Protein AF-A0A3M1AWA7-F1 (afdb_monomer_lite)

pLDDT: mean 80.89, std 11.18, range [39.38, 95.94]

Foldseek 3Di:
DDDDPVVVVVVVVVVVVVVVVVVVVVVVVVVVVVVVVVCLVVVLVLVLVLVVVLVVQVVVQPCVPQDLVCCVPPSVVVNLVSVLVSCVVSVPPWDWDADLVQFTSDINVPPDGGGDHDVVCVVVVVQSVCVVVVHHGDDD

Radius of gyration: 26.68 Å; chains: 1; bounding box: 72×25×71 Å

Structure (mmCIF, N/CA/C/O backbone):
data_AF-A0A3M1AWA7-F1
#
_entry.id   AF-A0A3M1AWA7-F1
#
loop_
_atom_site.group_PDB
_atom_site.id
_atom_site.type_symbol
_atom_site.label_atom_id
_atom_site.label_alt_id
_atom_site.label_comp_id
_atom_site.label_asym_id
_atom_site.label_entity_id
_atom_site.label_seq_id
_atom_site.pdbx_PDB_ins_code
_atom_site.Cartn_x
_atom_site.Cartn_y
_atom_site.Cartn_z
_atom_site.occupancy
_atom_site.B_iso_or_equiv
_atom_site.auth_seq_id
_atom_site.auth_comp_id
_atom_site.auth_asym_id
_atom_site.auth_atom_id
_atom_site.pdbx_PDB_model_num
ATOM 1 N N . MET A 1 1 ? -52.047 -15.552 46.789 1.00 40.91 1 MET A N 1
ATOM 2 C CA . MET A 1 1 ? -50.853 -15.395 45.927 1.00 40.91 1 MET A CA 1
ATOM 3 C C . MET A 1 1 ? -49.773 -14.655 46.708 1.00 40.91 1 MET A C 1
ATOM 5 O O . MET A 1 1 ? -49.851 -13.445 46.853 1.00 40.91 1 MET A O 1
ATOM 9 N N . HIS A 1 2 ? -48.820 -15.381 47.296 1.00 39.38 2 HIS A N 1
ATOM 10 C CA . HIS A 1 2 ? -47.717 -14.793 48.063 1.00 39.38 2 HIS A CA 1
ATOM 11 C C . HIS A 1 2 ? -46.616 -14.331 47.091 1.00 39.38 2 HIS A C 1
ATOM 13 O O . HIS A 1 2 ? -45.815 -15.138 46.617 1.00 39.38 2 HIS A O 1
ATOM 19 N N . PHE A 1 3 ? -46.589 -13.040 46.755 1.00 51.00 3 PHE A N 1
ATOM 20 C CA . PHE A 1 3 ? -45.479 -12.441 46.014 1.00 51.00 3 PHE A CA 1
ATOM 21 C C . PHE A 1 3 ? -44.269 -12.331 46.945 1.00 51.00 3 PHE A C 1
ATOM 23 O O . PHE A 1 3 ? -44.228 -11.488 47.836 1.00 51.00 3 PHE A O 1
ATOM 30 N N . LYS A 1 4 ? -43.281 -13.216 46.763 1.00 54.38 4 LYS A N 1
ATOM 31 C CA . LYS A 1 4 ? -42.00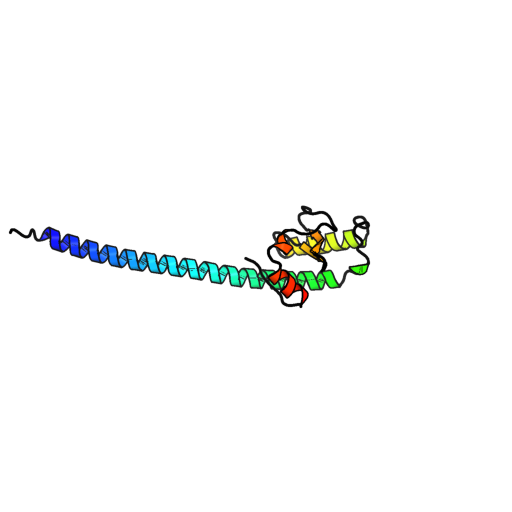1 -13.127 47.478 1.00 54.38 4 LYS A CA 1
ATOM 32 C C . LYS A 1 4 ? -41.269 -11.847 47.026 1.00 54.38 4 LYS A C 1
ATOM 34 O O . LYS A 1 4 ? -40.891 -11.772 45.853 1.00 54.38 4 LYS A O 1
ATOM 39 N N . PRO A 1 5 ? -41.016 -10.870 47.919 1.00 56.41 5 PRO A N 1
ATOM 40 C CA . PRO A 1 5 ? -40.442 -9.560 47.572 1.00 56.41 5 PRO A CA 1
ATOM 41 C C . PRO A 1 5 ? -39.019 -9.640 46.989 1.00 56.41 5 PRO A C 1
ATOM 43 O O . PRO A 1 5 ? -38.544 -8.707 46.345 1.00 56.41 5 PRO A O 1
ATOM 46 N N . THR A 1 6 ? -38.343 -10.779 47.148 1.00 57.81 6 THR A N 1
ATOM 47 C CA . THR A 1 6 ? -37.032 -11.066 46.553 1.00 57.81 6 THR A CA 1
ATOM 48 C C . THR A 1 6 ? -37.070 -11.256 45.033 1.00 57.81 6 THR A C 1
ATOM 50 O O . THR A 1 6 ? -36.083 -10.941 44.371 1.00 57.81 6 THR A O 1
ATOM 53 N N . ARG A 1 7 ? -38.195 -11.701 44.449 1.00 65.31 7 ARG A N 1
ATOM 54 C CA . ARG A 1 7 ? -38.316 -11.888 42.988 1.00 65.31 7 ARG A CA 1
ATOM 55 C C . ARG A 1 7 ? -38.399 -10.566 42.226 1.00 65.31 7 ARG A C 1
ATOM 57 O O . ARG A 1 7 ? -37.769 -10.444 41.183 1.00 65.31 7 ARG A O 1
ATOM 64 N N . LEU A 1 8 ? -39.101 -9.574 42.777 1.00 72.38 8 LEU A N 1
ATOM 65 C CA . LEU A 1 8 ? -39.199 -8.231 42.190 1.00 72.38 8 LEU A CA 1
ATOM 66 C C . LEU A 1 8 ? -37.844 -7.519 42.183 1.00 72.38 8 LEU A C 1
ATOM 68 O O . LEU A 1 8 ? -37.434 -6.999 41.152 1.00 72.38 8 LEU A O 1
ATOM 72 N N . ARG A 1 9 ? -37.102 -7.566 43.300 1.00 73.44 9 ARG A N 1
ATOM 73 C CA . ARG A 1 9 ? -35.739 -7.010 43.365 1.00 73.44 9 ARG A CA 1
ATOM 74 C C . ARG A 1 9 ? -34.797 -7.684 42.367 1.00 73.44 9 ARG A C 1
ATOM 76 O O . ARG A 1 9 ? -34.066 -6.993 41.672 1.00 73.44 9 ARG A O 1
ATOM 83 N N . SER A 1 10 ? -34.842 -9.013 42.263 1.00 79.62 10 SER A N 1
ATOM 84 C CA . SER A 1 10 ? -34.016 -9.763 41.309 1.00 79.62 10 SER A CA 1
ATOM 85 C C . SER A 1 10 ? -34.361 -9.448 39.850 1.00 79.62 10 SER A C 1
ATOM 87 O O . SER A 1 10 ? -33.446 -9.279 39.053 1.00 79.62 10 SER A O 1
ATOM 89 N N . GLN A 1 11 ? -35.644 -9.306 39.502 1.00 81.50 11 GLN A N 1
ATOM 90 C CA . GLN A 1 11 ? -36.063 -8.910 38.153 1.00 81.50 11 GLN A CA 1
ATOM 91 C C . GLN A 1 11 ? -35.653 -7.477 37.808 1.00 81.50 11 GLN A C 1
ATOM 93 O O . GLN A 1 11 ? -35.206 -7.240 36.691 1.00 81.50 11 GLN A O 1
ATOM 98 N N . LEU A 1 12 ? -35.754 -6.542 38.758 1.00 82.25 12 LEU A N 1
ATOM 99 C CA . LEU A 1 12 ? -35.282 -5.167 38.569 1.00 82.25 12 LEU A CA 1
ATOM 100 C C . LEU A 1 12 ? -33.765 -5.109 38.368 1.00 82.25 12 LEU A C 1
ATOM 102 O O . LEU A 1 12 ? -33.306 -4.452 37.440 1.00 82.25 12 LEU A O 1
ATOM 106 N N . ILE A 1 13 ? -32.993 -5.825 39.194 1.00 87.25 13 ILE A N 1
ATOM 107 C CA . ILE A 1 13 ? -31.534 -5.904 39.044 1.00 87.25 13 ILE A CA 1
ATOM 108 C C . ILE A 1 13 ? -31.184 -6.532 37.693 1.00 87.25 13 ILE A C 1
ATOM 110 O O . ILE A 1 13 ? -30.383 -5.969 36.959 1.00 87.25 13 ILE A O 1
ATOM 114 N N . LEU A 1 14 ? -31.829 -7.644 37.324 1.00 89.81 14 LEU A N 1
ATOM 115 C CA . LEU A 1 14 ? -31.589 -8.319 36.050 1.00 89.81 14 LEU A CA 1
ATOM 116 C C . LEU A 1 14 ? -31.906 -7.414 34.857 1.00 89.81 14 LEU A C 1
ATOM 118 O O . LEU A 1 14 ? -31.103 -7.339 33.936 1.00 89.81 14 LEU A O 1
ATOM 122 N N . ALA A 1 15 ? -33.041 -6.711 34.876 1.00 88.62 15 ALA A N 1
ATOM 123 C CA . ALA A 1 15 ? -33.414 -5.782 33.815 1.00 88.62 15 ALA A CA 1
ATOM 124 C C . ALA A 1 15 ? -32.396 -4.642 33.685 1.00 88.62 15 ALA A C 1
ATOM 126 O O . ALA A 1 15 ? -31.989 -4.306 32.576 1.00 88.62 15 ALA A O 1
ATOM 127 N N . PHE A 1 16 ? -31.930 -4.098 34.813 1.00 90.31 16 PHE A N 1
ATOM 128 C CA . PHE A 1 16 ? -30.938 -3.029 34.820 1.00 90.31 16 PHE A CA 1
ATOM 129 C C . PHE A 1 16 ? -29.573 -3.515 34.314 1.00 90.31 16 PHE A C 1
ATOM 131 O O . PHE A 1 16 ? -28.959 -2.870 33.465 1.00 90.31 16 PHE A O 1
ATOM 138 N N . THR A 1 17 ? -29.109 -4.683 34.767 1.00 91.75 17 THR A N 1
ATOM 139 C CA . THR A 1 17 ? -27.866 -5.303 34.285 1.00 91.75 17 THR A CA 1
ATOM 140 C C . THR A 1 17 ? -27.954 -5.657 32.804 1.00 91.75 17 THR A C 1
ATOM 142 O O . THR A 1 17 ? -27.007 -5.393 32.070 1.00 91.75 17 THR A O 1
ATOM 145 N N . LEU A 1 18 ? -29.087 -6.192 32.341 1.00 93.56 18 LEU A N 1
ATOM 146 C CA . LEU A 1 18 ? -29.314 -6.515 30.933 1.00 93.56 18 LEU A CA 1
ATOM 147 C C . LEU A 1 18 ? -29.294 -5.253 30.068 1.00 93.56 18 LEU A C 1
ATOM 149 O O . LEU A 1 18 ? -28.623 -5.231 29.044 1.00 93.56 18 LEU A O 1
ATOM 153 N N . GLN A 1 19 ? -29.974 -4.188 30.499 1.00 93.56 19 GLN A N 1
ATOM 154 C CA . GLN A 1 19 ? -29.971 -2.905 29.799 1.00 93.56 19 GLN A CA 1
ATOM 155 C C . GLN A 1 19 ? -28.562 -2.311 29.739 1.00 93.56 19 GLN A C 1
ATOM 157 O O . GLN A 1 19 ? -28.122 -1.868 28.682 1.00 93.56 19 GLN A O 1
ATOM 162 N N . THR A 1 20 ? -27.836 -2.333 30.856 1.00 92.69 20 THR A N 1
ATOM 163 C CA . THR A 1 20 ? -26.464 -1.815 30.917 1.00 92.69 20 THR A CA 1
ATOM 164 C C . THR A 1 20 ? -25.546 -2.636 30.006 1.00 92.69 20 THR A C 1
ATOM 166 O O . THR A 1 20 ? -24.795 -2.073 29.214 1.00 92.69 20 THR A O 1
ATOM 169 N N . GLY A 1 21 ? -25.656 -3.966 30.053 1.00 94.62 21 GLY A N 1
ATOM 170 C CA . GLY A 1 21 ? -24.917 -4.877 29.180 1.00 94.62 21 GLY A CA 1
ATOM 171 C C . GLY A 1 21 ? -25.233 -4.657 27.702 1.00 94.62 21 GLY A C 1
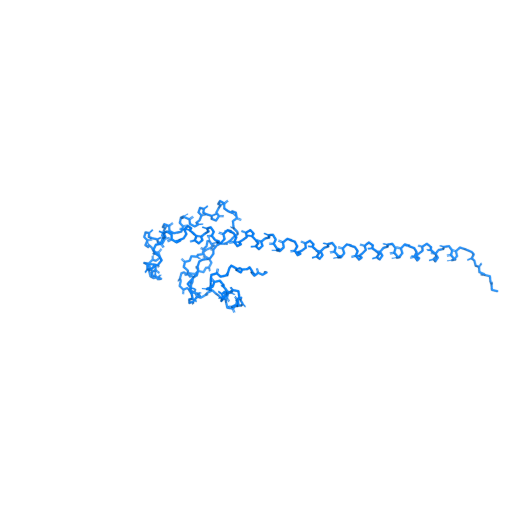ATOM 172 O O . GLY A 1 21 ? -24.319 -4.618 26.886 1.00 94.62 21 GLY A O 1
ATOM 173 N N . LEU A 1 22 ? -26.504 -4.430 27.361 1.00 95.56 22 LEU A N 1
ATOM 174 C CA . LEU A 1 22 ? -26.930 -4.124 25.998 1.00 95.56 22 LEU A CA 1
ATOM 175 C C . LEU A 1 22 ? -26.325 -2.806 25.501 1.00 95.56 22 LEU A C 1
ATOM 177 O O . LEU A 1 22 ? -25.848 -2.744 24.372 1.00 95.56 22 LEU A O 1
ATOM 181 N N . ILE A 1 23 ? -26.294 -1.770 26.343 1.00 95.50 23 ILE A N 1
ATOM 182 C CA . ILE A 1 23 ? -25.667 -0.485 26.004 1.00 95.50 23 ILE A CA 1
ATOM 183 C C . ILE A 1 23 ? -24.170 -0.675 25.745 1.00 95.50 23 ILE A C 1
ATOM 185 O O . ILE A 1 23 ? -23.670 -0.204 24.726 1.00 95.50 23 ILE A O 1
ATOM 189 N N . PHE A 1 24 ? -23.459 -1.394 26.619 1.00 95.75 24 PHE A N 1
ATOM 190 C CA . PHE A 1 24 ? -22.035 -1.673 26.419 1.00 95.75 24 PHE A CA 1
ATOM 191 C C . PHE A 1 24 ? -21.770 -2.507 25.167 1.00 95.75 24 PHE A C 1
ATOM 193 O O . PHE A 1 24 ? -20.821 -2.224 24.441 1.00 95.75 24 PHE A O 1
ATOM 200 N N . PHE A 1 25 ? -22.618 -3.494 24.885 1.00 95.56 25 PHE A N 1
ATOM 201 C CA . PHE A 1 25 ? -22.510 -4.312 23.684 1.00 95.56 25 PHE A CA 1
ATOM 202 C C . PHE A 1 25 ? -22.681 -3.471 22.413 1.00 95.56 25 PHE A C 1
ATOM 204 O O . PHE A 1 25 ? -21.843 -3.528 21.515 1.00 95.56 25 PHE A O 1
ATOM 211 N N . LEU A 1 26 ? -23.722 -2.633 22.360 1.00 95.94 26 LEU A N 1
ATOM 212 C CA . LEU A 1 26 ? -23.967 -1.731 21.233 1.00 95.94 26 LEU A CA 1
ATOM 213 C C . LEU A 1 26 ? -22.844 -0.702 21.068 1.00 95.94 26 LEU A C 1
ATOM 215 O O . LEU A 1 26 ? -22.414 -0.442 19.946 1.00 95.94 26 LEU A O 1
ATOM 219 N N . ALA A 1 27 ? -22.342 -0.141 22.171 1.00 94.19 27 ALA A N 1
ATOM 220 C CA . ALA A 1 27 ? -21.223 0.794 22.146 1.00 94.19 27 ALA A CA 1
ATOM 221 C C . ALA A 1 27 ? -19.935 0.125 21.643 1.00 94.19 27 ALA A C 1
ATOM 223 O O . ALA A 1 27 ? -19.256 0.687 20.788 1.00 94.19 27 ALA A O 1
ATOM 224 N N . GLY A 1 28 ? -19.624 -1.082 22.124 1.00 93.06 28 GLY A N 1
ATOM 225 C CA . GLY A 1 28 ? -18.471 -1.861 21.670 1.00 93.06 28 GLY A CA 1
ATOM 226 C C . GLY A 1 28 ? -18.542 -2.165 20.176 1.00 93.06 28 GLY A C 1
ATOM 227 O O . GLY A 1 28 ? -17.601 -1.860 19.448 1.00 93.06 28 GLY A O 1
ATOM 228 N N . PHE A 1 29 ? -19.692 -2.655 19.707 1.00 94.31 29 PHE A N 1
ATOM 229 C CA . PHE A 1 29 ? -19.926 -2.922 18.288 1.00 94.31 29 PHE A CA 1
ATOM 230 C C . PHE A 1 29 ? -19.780 -1.658 17.426 1.00 94.31 29 PHE A C 1
ATOM 232 O O . PHE A 1 29 ? -19.147 -1.678 16.372 1.00 94.31 29 PHE A O 1
ATOM 239 N N . TYR A 1 30 ? -20.328 -0.531 17.887 1.00 94.56 30 TYR A N 1
ATOM 240 C CA . TYR A 1 30 ? -20.214 0.745 17.183 1.00 94.56 30 TYR A CA 1
ATOM 241 C C . TYR A 1 30 ? -18.763 1.238 17.094 1.00 94.56 30 TYR A C 1
ATOM 243 O O . TYR A 1 30 ? -18.332 1.707 16.038 1.00 94.56 30 TYR A O 1
ATOM 251 N N . ILE A 1 31 ? -18.003 1.122 18.187 1.00 93.75 31 ILE A N 1
ATOM 252 C CA . ILE A 1 31 ? -16.589 1.507 18.231 1.00 93.75 31 ILE A CA 1
ATOM 253 C C . ILE A 1 31 ? -15.769 0.626 17.293 1.00 93.75 31 ILE A C 1
ATOM 255 O O . ILE A 1 31 ? -14.980 1.158 16.520 1.00 93.75 31 ILE A O 1
ATOM 259 N N . GLU A 1 32 ? -15.969 -0.692 17.321 1.00 91.62 32 GLU A N 1
ATOM 260 C CA . GLU A 1 32 ? -15.254 -1.631 16.452 1.00 91.62 32 GLU A CA 1
ATOM 261 C C . GLU A 1 32 ? -15.486 -1.309 14.971 1.00 91.62 32 GLU A C 1
ATOM 263 O O . GLU A 1 32 ? -14.538 -1.195 14.191 1.00 91.62 32 GLU A O 1
ATOM 268 N N . TRP A 1 33 ? -16.741 -1.054 14.602 1.00 91.06 33 TRP A N 1
ATOM 269 C CA . TRP A 1 33 ? -17.105 -0.682 13.240 1.00 91.06 33 TRP A CA 1
ATOM 270 C C . TRP A 1 33 ? -16.498 0.656 12.795 1.00 91.06 33 TRP A C 1
ATOM 272 O O . TRP A 1 33 ? -16.031 0.790 11.662 1.00 91.06 33 TRP A O 1
ATOM 282 N N . GLN A 1 34 ? -16.471 1.658 13.677 1.00 92.44 34 GLN A N 1
ATOM 283 C CA . GLN A 1 34 ? -15.804 2.932 13.389 1.00 92.44 34 GLN A CA 1
ATOM 284 C C . GLN A 1 34 ? -14.288 2.774 13.281 1.00 92.44 34 GLN A C 1
ATOM 286 O O . GLN A 1 34 ? -13.669 3.362 12.395 1.00 92.44 34 GLN A O 1
ATOM 291 N N . LEU A 1 35 ? -13.688 1.962 14.150 1.00 90.12 35 LEU A N 1
ATOM 292 C CA . LEU A 1 35 ? -12.250 1.746 14.172 1.00 90.12 35 LEU A CA 1
ATOM 293 C C . LEU A 1 35 ? -11.772 1.096 12.871 1.00 90.12 35 LEU A C 1
ATOM 295 O O . LEU A 1 35 ? -10.806 1.575 12.281 1.00 90.12 35 LEU A O 1
ATOM 299 N N . GLN A 1 36 ? -12.491 0.084 12.375 1.00 88.00 36 GLN A N 1
ATOM 300 C CA . GLN A 1 36 ? -12.208 -0.538 11.077 1.00 88.00 36 GLN A CA 1
ATOM 301 C C . GLN A 1 36 ? -12.212 0.495 9.945 1.00 88.00 36 GLN A C 1
ATOM 303 O O . GLN A 1 36 ? -11.246 0.593 9.191 1.00 88.00 36 GLN A O 1
ATOM 308 N N . ARG A 1 37 ? -13.239 1.350 9.886 1.00 87.38 37 ARG A N 1
ATOM 309 C CA . ARG A 1 37 ? -13.361 2.391 8.853 1.00 87.38 37 ARG A CA 1
ATOM 310 C C . ARG A 1 37 ? -12.237 3.420 8.896 1.00 87.38 37 ARG A C 1
ATOM 312 O O . ARG A 1 37 ? -11.760 3.862 7.851 1.00 87.38 37 ARG A O 1
ATOM 319 N N . VAL A 1 38 ? -11.836 3.842 10.094 1.00 89.44 38 VAL A N 1
ATOM 320 C CA . VAL A 1 38 ? -10.739 4.804 10.263 1.00 89.44 38 VAL A CA 1
ATOM 321 C C . VAL A 1 38 ? -9.416 4.176 9.837 1.00 89.44 38 VAL A C 1
ATOM 323 O O . VAL A 1 38 ? -8.672 4.801 9.083 1.00 89.44 38 VAL A O 1
ATOM 326 N N . ILE A 1 39 ? -9.157 2.933 10.251 1.00 88.00 39 ILE A N 1
ATOM 327 C CA . ILE A 1 39 ? -7.946 2.196 9.878 1.00 88.00 39 ILE A CA 1
ATOM 328 C C . ILE A 1 39 ? -7.875 2.013 8.362 1.00 88.00 39 ILE A C 1
ATOM 330 O O . ILE A 1 39 ? -6.855 2.350 7.768 1.00 88.00 39 ILE A O 1
ATOM 334 N N . GLU A 1 40 ? -8.948 1.549 7.720 1.00 86.56 40 GLU A N 1
ATOM 335 C CA . GLU A 1 40 ? -9.006 1.383 6.262 1.00 86.56 40 GLU A CA 1
ATOM 336 C C . GLU A 1 40 ? -8.728 2.698 5.531 1.00 86.56 40 GLU A C 1
ATOM 338 O O . GLU A 1 40 ? -7.936 2.742 4.587 1.00 86.56 40 GLU A O 1
ATOM 343 N N . LYS A 1 41 ? -9.330 3.800 5.994 1.00 87.44 41 LYS A N 1
ATOM 344 C CA . LYS A 1 41 ? -9.140 5.119 5.388 1.00 87.44 41 LYS A CA 1
ATOM 345 C C . LYS A 1 41 ? -7.704 5.617 5.535 1.00 87.44 41 LYS A C 1
ATOM 347 O O . LYS A 1 41 ? -7.130 6.116 4.565 1.00 87.44 41 LYS A O 1
ATOM 352 N N . GLU A 1 42 ? -7.121 5.504 6.725 1.00 87.62 42 GLU A N 1
ATOM 353 C CA . GLU A 1 42 ? -5.734 5.912 6.952 1.00 87.62 42 GLU A CA 1
ATOM 354 C C . GLU A 1 42 ? -4.748 5.037 6.181 1.00 87.62 42 GLU A C 1
ATOM 356 O O . GLU A 1 42 ? -3.807 5.556 5.576 1.00 87.62 42 GLU A O 1
ATOM 361 N N . LEU A 1 43 ? -4.967 3.723 6.167 1.00 87.56 43 LEU A N 1
ATOM 362 C CA . LEU A 1 43 ? -4.125 2.784 5.441 1.00 87.56 43 LEU A CA 1
ATOM 363 C C . LEU A 1 43 ? -4.193 3.054 3.936 1.00 87.56 43 LEU A C 1
ATOM 365 O O . LEU A 1 43 ? -3.155 3.180 3.290 1.00 87.56 43 LEU A O 1
ATOM 369 N N . GLY A 1 44 ? -5.396 3.244 3.390 1.00 86.56 44 GLY A N 1
ATOM 370 C CA . GLY A 1 44 ? -5.601 3.623 1.994 1.00 86.56 44 GLY A CA 1
ATOM 371 C C . GLY A 1 44 ? -4.903 4.941 1.642 1.00 86.56 44 GLY A C 1
ATOM 372 O O . GLY A 1 44 ? -4.209 5.028 0.628 1.00 86.56 44 GLY A O 1
ATOM 373 N N . ALA A 1 45 ? -4.997 5.963 2.496 1.00 87.50 45 ALA A N 1
ATOM 374 C CA . ALA A 1 45 ? -4.304 7.238 2.290 1.00 87.50 45 ALA A CA 1
ATOM 375 C C . ALA A 1 45 ? -2.768 7.092 2.306 1.00 87.50 45 ALA A C 1
ATOM 377 O O . ALA A 1 45 ? -2.071 7.649 1.451 1.00 87.50 45 ALA A O 1
ATOM 378 N N . LYS A 1 46 ? -2.224 6.307 3.242 1.00 87.81 46 LYS A N 1
ATOM 379 C CA . LYS A 1 46 ? -0.782 6.028 3.320 1.00 87.81 46 LYS A CA 1
ATOM 380 C C . LYS A 1 46 ? -0.296 5.239 2.104 1.00 87.81 46 LYS A C 1
ATOM 382 O O . LYS A 1 46 ? 0.685 5.634 1.477 1.00 87.81 46 LYS A O 1
ATOM 387 N N . LEU A 1 47 ? -1.014 4.184 1.714 1.00 88.31 47 LEU A N 1
ATOM 388 C CA . LEU A 1 47 ? -0.670 3.346 0.563 1.00 88.31 47 LEU A CA 1
ATOM 389 C C . LEU A 1 47 ? -0.769 4.105 -0.760 1.00 88.31 47 LEU A C 1
ATOM 391 O O . LEU A 1 47 ? 0.119 3.987 -1.598 1.00 88.31 47 LEU A O 1
ATOM 395 N N . THR A 1 48 ? -1.796 4.936 -0.945 1.00 89.06 48 THR A N 1
ATOM 396 C CA . THR A 1 48 ? -1.904 5.789 -2.141 1.00 89.06 48 THR A CA 1
ATOM 397 C C . THR A 1 48 ? -0.775 6.815 -2.211 1.00 89.06 48 THR A C 1
ATOM 399 O O . THR A 1 48 ? -0.236 7.058 -3.290 1.00 89.06 48 THR A O 1
ATOM 402 N N . THR A 1 49 ? -0.365 7.386 -1.077 1.00 89.50 49 THR A N 1
ATOM 403 C CA . THR A 1 49 ? 0.795 8.289 -1.013 1.00 89.50 49 THR A CA 1
ATOM 404 C C . THR A 1 49 ? 2.085 7.552 -1.369 1.00 89.50 49 THR A C 1
ATOM 406 O O . THR A 1 49 ? 2.847 8.026 -2.213 1.00 89.50 49 THR A O 1
ATOM 409 N N . ALA A 1 50 ? 2.300 6.360 -0.810 1.00 88.06 50 ALA A N 1
ATOM 410 C CA . ALA A 1 50 ? 3.445 5.517 -1.141 1.00 88.06 50 ALA A CA 1
ATOM 411 C C . ALA A 1 50 ? 3.455 5.122 -2.627 1.00 88.06 50 ALA A C 1
ATOM 413 O O . ALA A 1 50 ? 4.493 5.216 -3.274 1.00 88.06 50 ALA A O 1
ATOM 414 N N . ALA A 1 51 ? 2.303 4.765 -3.199 1.00 87.31 51 ALA A N 1
ATOM 415 C CA . ALA A 1 51 ? 2.171 4.442 -4.617 1.00 87.31 51 ALA A CA 1
ATOM 416 C C . ALA A 1 51 ? 2.507 5.640 -5.519 1.00 87.31 51 ALA A C 1
ATOM 418 O O . ALA A 1 51 ? 3.212 5.478 -6.512 1.00 87.31 51 ALA A O 1
ATOM 419 N N . LYS A 1 52 ? 2.072 6.855 -5.159 1.00 88.69 52 LYS A N 1
ATOM 420 C CA . LYS A 1 52 ? 2.443 8.082 -5.883 1.00 88.69 52 LYS A CA 1
ATOM 421 C C . LYS A 1 52 ? 3.948 8.344 -5.830 1.00 88.69 52 LYS A C 1
ATOM 423 O O . LYS A 1 52 ? 4.543 8.667 -6.853 1.00 88.69 52 LYS A O 1
ATOM 428 N N . LEU A 1 53 ? 4.574 8.182 -4.665 1.00 88.88 53 LEU A N 1
ATOM 429 C CA . LEU A 1 53 ? 6.024 8.341 -4.515 1.00 88.88 53 LEU A CA 1
ATOM 430 C C . LEU A 1 53 ? 6.799 7.276 -5.301 1.00 88.88 53 LEU A C 1
ATOM 432 O O . LEU A 1 53 ? 7.764 7.608 -5.991 1.00 88.88 53 LEU A O 1
ATOM 436 N N . ALA A 1 54 ? 6.338 6.023 -5.262 1.00 86.75 54 ALA A N 1
ATOM 437 C CA . ALA A 1 54 ? 6.886 4.942 -6.071 1.00 86.75 54 ALA A CA 1
ATOM 438 C C . ALA A 1 54 ? 6.777 5.271 -7.564 1.00 86.75 54 ALA A C 1
ATOM 440 O O . ALA A 1 54 ? 7.766 5.150 -8.278 1.00 86.75 54 ALA A O 1
ATOM 441 N N . ALA A 1 55 ? 5.620 5.762 -8.022 1.00 85.31 55 ALA A N 1
ATOM 442 C CA . ALA A 1 55 ? 5.399 6.173 -9.406 1.00 85.31 55 ALA A CA 1
ATOM 443 C C . ALA A 1 55 ? 6.328 7.322 -9.835 1.00 85.31 55 ALA A C 1
ATOM 445 O O . ALA A 1 55 ? 6.857 7.294 -10.942 1.00 85.31 55 ALA A O 1
ATOM 446 N N . LEU A 1 56 ? 6.583 8.304 -8.963 1.00 86.62 56 LEU A N 1
ATOM 447 C CA . LEU A 1 56 ? 7.520 9.401 -9.238 1.00 86.62 56 LEU A CA 1
ATOM 448 C C . LEU A 1 56 ? 8.978 8.930 -9.333 1.00 86.62 56 LEU A C 1
ATOM 450 O O . LEU A 1 56 ? 9.732 9.443 -10.160 1.00 86.62 56 LEU A O 1
ATOM 454 N N . SER A 1 57 ? 9.389 7.972 -8.498 1.00 83.44 57 SER A N 1
ATOM 455 C CA . SER A 1 57 ? 10.723 7.364 -8.596 1.00 83.44 57 SER A CA 1
ATOM 456 C C . SER A 1 57 ? 10.841 6.510 -9.863 1.00 83.44 57 SER A C 1
ATOM 458 O O . SER A 1 57 ? 11.769 6.678 -10.653 1.00 83.44 57 SER A O 1
ATOM 460 N N . ALA A 1 58 ? 9.824 5.686 -10.117 1.00 80.69 58 ALA A N 1
ATOM 461 C CA . ALA A 1 58 ? 9.676 4.861 -11.304 1.00 80.69 58 ALA A CA 1
ATOM 462 C C . ALA A 1 58 ? 9.730 5.687 -12.600 1.00 80.69 58 ALA A C 1
ATOM 464 O O . ALA A 1 58 ? 10.453 5.311 -13.512 1.00 80.69 58 ALA A O 1
ATOM 465 N N . ALA A 1 59 ? 9.041 6.831 -12.684 1.00 78.75 59 ALA A N 1
ATOM 466 C CA . ALA A 1 59 ? 8.969 7.670 -13.888 1.00 78.75 59 ALA A CA 1
ATOM 467 C C . ALA A 1 59 ? 10.334 8.161 -14.409 1.00 78.75 59 ALA A C 1
ATOM 469 O O . ALA A 1 59 ? 10.450 8.530 -15.575 1.00 78.75 59 ALA A O 1
ATOM 470 N N . LYS A 1 60 ? 11.378 8.146 -13.570 1.00 76.69 60 LYS A N 1
ATOM 471 C CA . LYS A 1 60 ? 12.759 8.467 -13.969 1.00 76.69 60 LYS A CA 1
ATOM 472 C C . LYS A 1 60 ? 13.413 7.356 -14.801 1.00 76.69 60 LYS A C 1
ATOM 474 O O . LYS A 1 60 ? 14.494 7.560 -15.348 1.00 76.69 60 LYS A O 1
ATOM 479 N N . ILE A 1 61 ? 12.785 6.185 -14.876 1.00 75.06 61 ILE A N 1
ATOM 480 C CA . ILE A 1 61 ? 13.286 4.988 -15.546 1.00 75.06 61 ILE A CA 1
ATOM 481 C C . ILE A 1 61 ? 12.552 4.838 -16.885 1.00 75.06 61 ILE A C 1
ATOM 483 O O . ILE A 1 61 ? 11.321 4.848 -16.920 1.00 75.06 61 ILE A O 1
ATOM 487 N N . PRO A 1 62 ? 13.271 4.677 -18.010 1.00 69.00 62 PRO A N 1
ATOM 488 C CA . PRO A 1 62 ? 12.645 4.533 -19.318 1.00 69.00 62 PRO A CA 1
ATOM 489 C C . PRO A 1 62 ? 11.963 3.159 -19.458 1.00 69.00 62 PRO A C 1
ATOM 491 O O . PRO A 1 62 ? 12.576 2.184 -19.890 1.00 69.00 62 PRO A O 1
ATOM 494 N N . PHE A 1 63 ? 10.670 3.085 -19.119 1.00 65.31 63 PHE A N 1
ATOM 495 C CA . PHE A 1 63 ? 9.859 1.860 -19.213 1.00 65.31 63 PHE A CA 1
ATOM 496 C C . PHE A 1 63 ? 9.691 1.321 -20.634 1.00 65.31 63 PHE A C 1
ATOM 498 O O . PHE A 1 63 ? 9.552 0.113 -20.800 1.00 65.31 63 PHE A O 1
ATOM 505 N N . LEU A 1 64 ? 9.769 2.177 -21.662 1.00 59.12 64 LEU A N 1
ATOM 506 C CA . LEU A 1 64 ? 9.710 1.743 -23.065 1.00 59.12 64 LEU A CA 1
ATOM 507 C C . LEU A 1 64 ? 10.861 0.802 -23.464 1.00 59.12 64 LEU A C 1
ATOM 509 O O . LEU A 1 64 ? 10.737 0.094 -24.456 1.00 59.12 64 LEU A O 1
ATOM 513 N N . ALA A 1 65 ? 11.962 0.781 -22.706 1.00 56.62 65 ALA A N 1
ATOM 514 C CA . ALA A 1 65 ? 13.089 -0.117 -22.954 1.00 56.62 65 ALA A CA 1
ATOM 515 C C . ALA A 1 65 ? 12.946 -1.483 -22.253 1.00 56.62 65 ALA A C 1
ATOM 517 O O . ALA A 1 65 ? 13.759 -2.372 -22.480 1.00 56.62 65 ALA A O 1
ATOM 518 N N . LEU A 1 66 ? 11.944 -1.664 -21.386 1.00 61.16 66 LEU A N 1
ATOM 519 C CA . LEU A 1 66 ? 11.731 -2.904 -20.637 1.00 61.16 66 LEU A CA 1
ATOM 520 C C . LEU A 1 66 ? 10.841 -3.861 -21.439 1.00 61.16 66 LEU A C 1
ATOM 522 O O . LEU A 1 66 ? 9.636 -3.965 -21.216 1.00 61.16 66 LEU A O 1
ATOM 526 N N . THR A 1 67 ? 11.444 -4.583 -22.381 1.00 59.72 67 THR A N 1
ATOM 527 C CA . THR A 1 67 ? 10.806 -5.748 -23.010 1.00 59.72 67 THR A CA 1
ATOM 528 C C . THR A 1 67 ? 10.830 -6.964 -22.070 1.00 59.72 67 THR A C 1
ATOM 530 O O . THR A 1 67 ? 11.798 -7.139 -21.331 1.00 59.72 67 THR A O 1
ATOM 533 N N . PRO A 1 68 ? 9.821 -7.860 -22.102 1.00 58.06 68 PRO A N 1
ATOM 534 C CA . PRO A 1 68 ? 9.775 -9.057 -21.248 1.00 58.06 68 PRO A CA 1
ATOM 535 C C . PRO A 1 68 ? 10.997 -9.985 -21.379 1.00 58.06 68 PRO A C 1
ATOM 537 O O . PRO A 1 68 ? 11.349 -10.673 -20.426 1.00 58.06 68 PRO A O 1
ATOM 540 N N . SER A 1 69 ? 11.671 -9.980 -22.535 1.00 57.53 69 SER A N 1
ATOM 541 C CA . SER A 1 69 ? 12.909 -10.736 -22.779 1.00 57.53 69 SER A CA 1
ATOM 542 C C . SER A 1 69 ? 14.158 -10.114 -22.145 1.00 57.53 69 SER A C 1
ATOM 544 O O . SER A 1 69 ? 15.219 -10.727 -22.166 1.00 57.53 69 SER A O 1
ATOM 546 N N . ASP A 1 70 ? 14.047 -8.904 -21.598 1.00 62.28 70 ASP A N 1
ATOM 547 C CA . ASP A 1 70 ? 15.166 -8.065 -21.164 1.00 62.28 70 ASP A CA 1
ATOM 548 C C . ASP A 1 70 ? 15.328 -8.067 -19.631 1.00 62.28 70 ASP A C 1
ATOM 550 O O . ASP A 1 70 ? 15.859 -7.136 -19.026 1.00 62.28 70 ASP A O 1
ATOM 554 N N . SER A 1 71 ? 14.878 -9.141 -18.973 1.00 59.88 71 SER A N 1
ATOM 555 C CA . SER A 1 71 ? 14.921 -9.329 -17.512 1.00 59.88 71 SER A CA 1
ATOM 556 C C . SER A 1 71 ? 16.336 -9.249 -16.913 1.00 59.88 71 SER A C 1
ATOM 558 O O . SER A 1 71 ? 16.497 -8.932 -15.733 1.00 59.88 71 SER A O 1
ATOM 560 N N . THR A 1 72 ? 17.369 -9.477 -17.728 1.00 62.06 72 THR A N 1
ATOM 561 C CA . THR A 1 72 ? 18.795 -9.341 -17.384 1.00 62.06 72 THR A CA 1
ATOM 562 C C . THR A 1 72 ? 19.395 -7.970 -17.700 1.00 62.06 72 THR A C 1
ATOM 564 O O . THR A 1 72 ? 20.549 -7.719 -17.349 1.00 62.06 72 THR A O 1
ATOM 567 N N . SER A 1 73 ? 18.638 -7.073 -18.333 1.00 73.00 73 SER A N 1
ATOM 568 C CA . SER A 1 73 ? 19.100 -5.750 -18.753 1.00 73.00 73 SER A CA 1
ATOM 569 C C . SER A 1 73 ? 19.489 -4.867 -17.567 1.00 73.00 73 SER A C 1
ATOM 571 O O . SER A 1 73 ? 18.908 -4.939 -16.479 1.00 73.00 73 SER A O 1
ATOM 573 N N . ARG A 1 74 ? 20.470 -3.979 -17.778 1.00 78.12 74 ARG A N 1
ATOM 574 C CA . ARG A 1 74 ? 20.938 -3.016 -16.760 1.00 78.12 74 ARG A CA 1
ATOM 575 C C . ARG A 1 74 ? 19.790 -2.150 -16.236 1.00 78.12 74 ARG A C 1
ATOM 577 O O . ARG A 1 74 ? 19.756 -1.841 -15.048 1.00 78.12 74 ARG A O 1
ATOM 584 N N . THR A 1 75 ? 18.829 -1.825 -17.098 1.00 77.00 75 THR A N 1
ATOM 585 C CA . THR A 1 75 ? 17.631 -1.051 -16.751 1.00 77.00 75 THR A CA 1
ATOM 586 C C . THR A 1 75 ? 16.721 -1.817 -15.788 1.00 77.00 75 THR A C 1
ATOM 588 O O . THR A 1 75 ? 16.274 -1.252 -14.792 1.00 77.00 75 THR A O 1
ATOM 591 N N . ALA A 1 76 ? 16.506 -3.117 -16.021 1.00 75.38 76 ALA A N 1
ATOM 592 C CA . ALA A 1 76 ? 15.717 -3.974 -15.134 1.00 75.38 76 ALA A CA 1
ATOM 593 C C . ALA A 1 76 ? 16.390 -4.157 -13.765 1.00 75.38 76 ALA A C 1
ATOM 595 O O . ALA A 1 76 ? 15.728 -4.105 -12.728 1.00 75.38 76 ALA A O 1
ATOM 596 N N . GLN A 1 77 ? 17.719 -4.303 -13.742 1.00 80.31 77 GLN A N 1
ATOM 597 C CA . GLN A 1 77 ? 18.484 -4.390 -12.495 1.00 80.31 77 GLN A CA 1
ATOM 598 C C . GLN A 1 77 ? 18.469 -3.074 -11.705 1.00 80.31 77 GLN A C 1
ATOM 600 O O . GLN A 1 77 ? 18.348 -3.102 -10.479 1.00 80.31 77 GLN A O 1
ATOM 605 N N . TYR A 1 78 ? 18.565 -1.930 -12.390 1.00 83.19 78 TYR A N 1
ATOM 606 C CA . TYR A 1 78 ? 18.459 -0.611 -11.768 1.00 83.19 78 TYR A CA 1
ATOM 607 C C . TYR A 1 78 ? 17.066 -0.386 -11.170 1.00 83.19 78 TYR A C 1
ATOM 609 O O . TYR A 1 78 ? 16.966 -0.071 -9.986 1.00 83.19 78 TYR A O 1
ATOM 617 N N . LEU A 1 79 ? 16.002 -0.661 -11.937 1.00 83.25 79 LEU A N 1
ATOM 618 C CA . LEU A 1 79 ? 14.619 -0.619 -11.453 1.00 83.25 79 LEU A CA 1
ATOM 619 C C . LEU A 1 79 ? 14.431 -1.507 -10.222 1.00 83.25 79 LEU A C 1
ATOM 621 O O . LEU A 1 79 ? 13.869 -1.069 -9.222 1.00 83.25 79 LEU A O 1
ATOM 625 N N . ARG A 1 80 ? 14.940 -2.743 -10.267 1.00 83.81 80 ARG A N 1
ATOM 626 C CA . ARG A 1 80 ? 14.834 -3.683 -9.149 1.00 83.81 80 ARG A CA 1
ATOM 627 C C . ARG A 1 80 ? 15.507 -3.150 -7.893 1.00 83.81 80 ARG A C 1
ATOM 629 O O . ARG A 1 80 ? 14.906 -3.238 -6.829 1.00 83.81 80 ARG A O 1
ATOM 636 N N . ARG A 1 81 ? 16.712 -2.589 -8.017 1.00 86.38 81 ARG A N 1
ATOM 637 C CA . ARG A 1 81 ? 17.462 -2.019 -6.892 1.00 86.38 81 ARG A CA 1
ATOM 638 C C . ARG A 1 81 ? 16.758 -0.799 -6.303 1.00 86.38 81 ARG A C 1
ATOM 640 O O . ARG A 1 81 ? 16.564 -0.743 -5.095 1.00 86.38 81 ARG A O 1
ATOM 647 N N . GLU A 1 82 ? 16.342 0.136 -7.151 1.00 86.69 82 GLU A N 1
ATOM 648 C CA . GLU A 1 82 ? 15.671 1.368 -6.726 1.00 86.69 82 GLU A CA 1
ATOM 649 C C . GLU A 1 82 ? 14.343 1.061 -6.020 1.00 86.69 82 GLU A C 1
ATOM 651 O O . GLU A 1 82 ? 14.081 1.543 -4.919 1.00 86.69 82 GLU A O 1
ATOM 656 N N . MET A 1 83 ? 13.527 0.181 -6.606 1.00 87.94 83 MET A N 1
ATOM 657 C CA . MET A 1 83 ? 12.240 -0.202 -6.027 1.00 87.94 83 MET A CA 1
ATOM 658 C C . MET A 1 83 ? 12.394 -1.067 -4.777 1.00 87.94 83 MET A C 1
ATOM 660 O O . MET A 1 83 ? 11.592 -0.946 -3.857 1.00 87.94 83 MET A O 1
ATOM 664 N N . GLN A 1 84 ? 13.432 -1.899 -4.688 1.00 87.69 84 GLN A N 1
ATOM 665 C CA . GLN A 1 84 ? 13.702 -2.674 -3.478 1.00 87.69 84 GLN A CA 1
ATOM 666 C C . GLN A 1 84 ? 14.129 -1.771 -2.313 1.00 87.69 84 GLN A C 1
ATOM 668 O O . GLN A 1 84 ? 13.633 -1.948 -1.201 1.00 87.69 84 GLN A O 1
ATOM 673 N N . ASN A 1 85 ? 14.966 -0.761 -2.571 1.00 87.50 85 ASN A N 1
ATOM 674 C CA . ASN A 1 85 ? 15.318 0.259 -1.580 1.00 87.50 85 ASN A CA 1
ATOM 675 C C . ASN A 1 85 ? 14.087 1.056 -1.130 1.00 87.50 85 ASN A C 1
ATOM 677 O O . ASN A 1 85 ? 13.927 1.336 0.060 1.00 87.50 85 ASN A O 1
ATOM 681 N N . PHE A 1 86 ? 13.191 1.381 -2.067 1.00 88.12 86 PHE A N 1
ATOM 682 C CA . PHE A 1 86 ? 11.934 2.053 -1.754 1.00 88.12 86 PHE A CA 1
ATOM 683 C C . PHE A 1 86 ? 11.030 1.184 -0.873 1.00 88.12 86 PHE A C 1
ATOM 685 O O . PHE A 1 86 ? 10.542 1.658 0.145 1.00 88.12 86 PHE A O 1
ATOM 692 N N . VAL A 1 87 ? 10.847 -0.094 -1.219 1.00 89.00 87 VAL A N 1
ATOM 693 C CA . VAL A 1 87 ? 10.039 -1.046 -0.439 1.00 89.00 87 VAL A CA 1
ATOM 694 C C . VAL A 1 87 ? 10.561 -1.188 0.988 1.00 89.00 87 VAL A C 1
ATOM 696 O O . VAL A 1 87 ? 9.760 -1.201 1.917 1.00 89.00 87 VAL A O 1
ATOM 699 N N . GLN A 1 88 ? 11.883 -1.255 1.167 1.00 87.94 88 GLN A N 1
ATOM 700 C CA . GLN A 1 88 ? 12.501 -1.330 2.493 1.00 87.94 88 GLN A CA 1
ATOM 701 C C . GLN A 1 88 ? 12.310 -0.035 3.288 1.00 87.94 88 GLN A C 1
ATOM 703 O O . GLN A 1 88 ? 11.901 -0.088 4.441 1.00 87.94 88 GLN A O 1
ATOM 708 N N . THR A 1 89 ? 12.551 1.124 2.669 1.00 87.94 89 THR A N 1
ATOM 709 C CA . THR A 1 89 ? 12.423 2.434 3.334 1.00 87.94 89 THR A CA 1
ATOM 710 C C . THR A 1 89 ? 10.974 2.770 3.690 1.00 87.94 89 THR A C 1
ATOM 712 O O . THR A 1 89 ? 10.711 3.357 4.733 1.00 87.94 89 THR A O 1
ATOM 715 N N . ALA A 1 90 ? 10.028 2.417 2.820 1.00 84.69 90 ALA A N 1
ATOM 716 C CA . ALA A 1 90 ? 8.604 2.678 3.006 1.00 84.69 90 ALA A CA 1
ATOM 717 C C . ALA A 1 90 ? 7.873 1.550 3.763 1.00 84.69 90 ALA A C 1
ATOM 719 O O . ALA A 1 90 ? 6.646 1.589 3.847 1.00 84.69 90 ALA A O 1
ATOM 720 N N . GLU A 1 91 ? 8.605 0.544 4.262 1.00 86.94 91 GLU A N 1
ATOM 721 C CA . GLU A 1 91 ? 8.084 -0.625 4.990 1.00 86.94 91 GLU A CA 1
ATOM 722 C C . GLU A 1 91 ? 6.902 -1.315 4.282 1.00 86.94 91 GLU A C 1
ATOM 724 O O . GLU A 1 91 ? 5.948 -1.802 4.895 1.00 86.94 91 GLU A O 1
ATOM 729 N N . LEU A 1 92 ? 6.946 -1.361 2.948 1.00 86.25 92 LEU A N 1
ATOM 730 C CA . LEU A 1 92 ? 5.862 -1.925 2.154 1.00 86.25 92 LEU A CA 1
ATOM 731 C C . LEU A 1 92 ? 5.919 -3.449 2.171 1.00 86.25 92 LEU A C 1
ATOM 733 O O . LEU A 1 92 ? 6.950 -4.070 1.919 1.00 86.25 92 LEU A O 1
ATOM 737 N N . SER A 1 93 ? 4.763 -4.077 2.373 1.00 86.94 93 SER A N 1
ATOM 738 C CA . SER A 1 93 ? 4.663 -5.536 2.347 1.00 86.94 93 SER A CA 1
ATOM 739 C C . SER A 1 93 ? 4.922 -6.112 0.948 1.00 86.94 93 SER A C 1
ATOM 741 O O . SER A 1 93 ? 5.473 -7.212 0.825 1.00 86.94 93 SER A O 1
ATOM 743 N N . ARG A 1 94 ? 4.510 -5.398 -0.108 1.00 88.19 94 ARG A N 1
ATOM 744 C CA . ARG A 1 94 ? 4.711 -5.743 -1.521 1.00 88.19 94 ARG A CA 1
ATOM 745 C C . ARG A 1 94 ? 4.533 -4.505 -2.399 1.00 88.19 94 ARG A C 1
ATOM 747 O O . ARG A 1 94 ? 3.621 -3.720 -2.164 1.00 88.19 94 ARG A O 1
ATOM 754 N N . LEU A 1 95 ? 5.344 -4.384 -3.446 1.00 87.50 95 LEU A N 1
ATOM 755 C CA . LEU A 1 95 ? 5.167 -3.405 -4.518 1.00 87.50 95 LEU A CA 1
ATOM 756 C C . LEU A 1 95 ? 5.078 -4.136 -5.857 1.00 87.50 95 LEU A C 1
ATOM 758 O O . LEU A 1 95 ? 5.932 -4.968 -6.165 1.00 87.50 95 LEU A O 1
ATOM 762 N N . VAL A 1 96 ? 4.050 -3.810 -6.641 1.00 88.12 96 VAL A N 1
ATOM 763 C CA . VAL A 1 96 ? 3.845 -4.340 -7.992 1.00 88.12 96 VAL A CA 1
ATOM 764 C C . VAL A 1 96 ? 3.717 -3.173 -8.962 1.00 88.12 96 VAL A C 1
ATOM 766 O O . VAL A 1 96 ? 2.937 -2.254 -8.722 1.00 88.12 96 VAL A O 1
ATOM 769 N N . ILE A 1 97 ? 4.469 -3.222 -10.058 1.00 86.62 97 ILE A N 1
ATOM 770 C CA . ILE A 1 97 ? 4.343 -2.292 -11.183 1.00 86.62 97 ILE A CA 1
ATOM 771 C C . ILE A 1 97 ? 3.780 -3.088 -12.351 1.00 86.62 97 ILE A C 1
ATOM 773 O O . ILE A 1 97 ? 4.316 -4.143 -12.694 1.00 86.62 97 ILE A O 1
ATOM 777 N N . ALA A 1 98 ? 2.704 -2.593 -12.954 1.00 86.06 98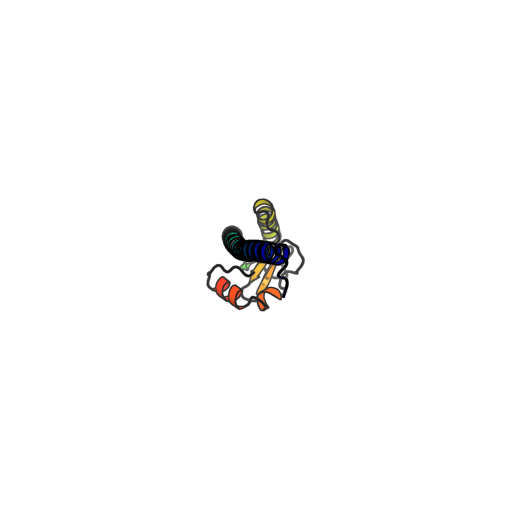 ALA A N 1
ATOM 778 C CA . ALA A 1 98 ? 2.039 -3.237 -14.076 1.00 86.06 98 ALA A CA 1
ATOM 779 C C . ALA A 1 98 ? 1.824 -2.256 -15.231 1.00 86.06 98 ALA A C 1
ATOM 781 O O . ALA A 1 98 ? 1.705 -1.048 -15.035 1.00 86.06 98 ALA A O 1
ATOM 782 N N . THR A 1 99 ? 1.774 -2.808 -16.436 1.00 82.56 99 THR A N 1
ATOM 783 C CA . THR A 1 99 ? 1.374 -2.115 -17.666 1.00 82.56 99 THR A CA 1
ATOM 784 C C . THR A 1 99 ? -0.146 -1.921 -17.732 1.00 82.56 99 THR A C 1
ATOM 786 O O . THR A 1 99 ? -0.878 -2.643 -17.044 1.00 82.56 99 THR A O 1
ATOM 789 N N . PRO A 1 100 ? -0.651 -1.009 -18.589 1.00 81.12 100 PRO A N 1
ATOM 790 C CA . PRO A 1 100 ? -2.082 -0.890 -18.881 1.00 81.12 100 PRO A CA 1
ATOM 791 C C . PRO A 1 100 ? -2.731 -2.206 -19.328 1.00 81.12 100 PRO A C 1
ATOM 793 O O . PRO A 1 100 ? -3.884 -2.474 -18.996 1.00 81.12 100 PRO A O 1
ATOM 796 N N . GLU A 1 101 ? -1.967 -3.076 -19.990 1.00 79.94 101 GLU A N 1
ATOM 797 C CA . GLU A 1 101 ? -2.378 -4.417 -20.415 1.00 79.94 101 GLU A CA 1
ATOM 798 C C . GLU A 1 101 ? -2.362 -5.451 -19.270 1.00 79.94 101 GLU A C 1
ATOM 800 O O . GLU A 1 101 ? -2.472 -6.650 -19.523 1.00 79.94 101 GLU A O 1
ATOM 805 N N . ARG A 1 102 ? -2.218 -5.012 -18.009 1.00 80.50 102 ARG A N 1
ATOM 806 C CA . ARG A 1 102 ? -2.173 -5.837 -16.781 1.00 80.50 102 ARG A CA 1
ATOM 807 C C . ARG A 1 102 ? -0.983 -6.790 -16.683 1.00 80.50 102 ARG A C 1
ATOM 809 O O . ARG A 1 102 ? -0.977 -7.684 -15.833 1.00 80.50 102 ARG A O 1
ATOM 816 N N . LYS A 1 103 ? 0.043 -6.592 -17.509 1.00 81.38 103 LYS A N 1
ATOM 817 C CA . LYS A 1 103 ? 1.286 -7.366 -17.438 1.00 81.38 103 LYS A CA 1
ATOM 818 C C . LYS A 1 103 ? 2.216 -6.778 -16.394 1.00 81.38 103 LYS A C 1
ATOM 820 O O . LYS A 1 103 ? 2.397 -5.560 -16.358 1.00 81.38 103 LYS A O 1
ATOM 825 N N . ILE A 1 104 ? 2.834 -7.628 -15.585 1.00 83.62 104 ILE A N 1
ATOM 826 C CA . ILE A 1 104 ? 3.746 -7.196 -14.523 1.00 83.62 104 ILE A CA 1
ATOM 827 C C . ILE A 1 104 ? 5.105 -6.785 -15.097 1.00 83.62 104 ILE A C 1
ATOM 829 O O . ILE A 1 104 ? 5.715 -7.513 -15.875 1.00 83.62 104 ILE A O 1
ATOM 833 N N . LEU A 1 105 ? 5.585 -5.617 -14.675 1.00 79.56 105 LEU A N 1
ATOM 834 C CA . LEU A 1 105 ? 6.922 -5.081 -14.953 1.00 79.56 105 LEU A CA 1
ATOM 835 C C . LEU A 1 105 ? 7.865 -5.204 -13.756 1.00 79.56 105 LEU A C 1
ATOM 837 O O . LEU A 1 105 ? 9.081 -5.168 -13.917 1.00 79.56 105 LEU A O 1
ATOM 841 N N . TYR A 1 106 ? 7.316 -5.305 -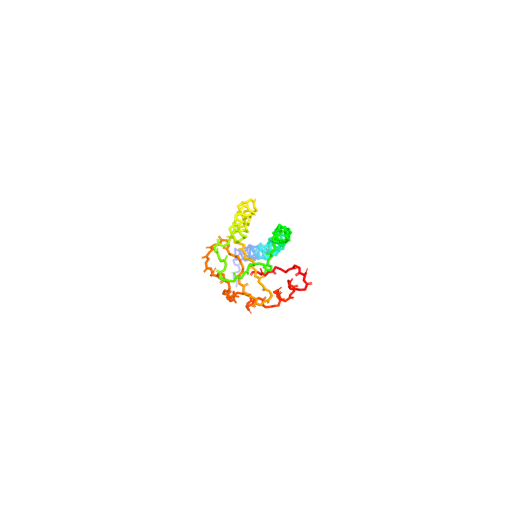12.549 1.00 82.94 106 TYR A N 1
ATOM 842 C CA . TYR A 1 106 ? 8.090 -5.497 -11.334 1.00 82.94 106 TYR A CA 1
ATOM 843 C C . TYR A 1 106 ? 7.206 -6.076 -10.234 1.00 82.94 106 TYR A C 1
ATOM 845 O O . TYR A 1 106 ? 6.072 -5.637 -10.054 1.00 82.94 106 TYR A O 1
ATOM 853 N N . ASP A 1 107 ? 7.752 -7.019 -9.474 1.00 86.00 107 ASP A N 1
ATOM 854 C CA . ASP A 1 107 ? 7.165 -7.533 -8.241 1.00 86.00 107 ASP A CA 1
ATOM 855 C C . ASP A 1 107 ? 8.271 -7.680 -7.196 1.00 86.00 107 ASP A C 1
ATOM 857 O O . ASP A 1 107 ? 9.225 -8.437 -7.396 1.00 86.00 107 ASP A O 1
ATOM 861 N N . SER A 1 108 ? 8.137 -6.975 -6.073 1.00 84.81 108 SER A N 1
ATOM 862 C CA . SER A 1 108 ? 9.127 -6.994 -4.994 1.00 84.81 108 SER A CA 1
ATOM 863 C C . SER A 1 108 ? 9.247 -8.353 -4.300 1.00 84.81 108 SER A C 1
ATOM 865 O O . SER A 1 108 ? 10.269 -8.629 -3.678 1.00 84.81 108 SER A O 1
ATOM 867 N N . ARG A 1 109 ? 8.218 -9.207 -4.390 1.00 83.38 109 ARG A N 1
ATOM 868 C CA . ARG A 1 109 ? 8.243 -10.567 -3.826 1.00 83.38 109 ARG A CA 1
ATOM 869 C C . ARG A 1 109 ? 8.679 -11.633 -4.826 1.00 83.38 109 ARG A C 1
ATOM 871 O O . ARG A 1 109 ? 8.796 -12.789 -4.434 1.00 83.38 109 ARG A O 1
ATOM 878 N N . HIS A 1 110 ? 8.897 -11.262 -6.089 1.00 77.06 110 HIS A N 1
ATOM 879 C CA . HIS A 1 110 ? 9.252 -12.189 -7.170 1.00 77.06 110 HIS A CA 1
ATOM 880 C C . HIS A 1 110 ? 8.317 -13.404 -7.271 1.00 77.06 110 HIS A C 1
ATOM 882 O O . HIS A 1 110 ? 8.745 -14.490 -7.646 1.00 77.06 110 HIS A O 1
ATOM 888 N N . GLN A 1 111 ? 7.043 -13.229 -6.912 1.00 76.38 111 GLN A N 1
ATOM 889 C CA . GLN A 1 111 ? 6.056 -14.307 -6.961 1.00 76.38 111 GLN A CA 1
ATOM 890 C C . GLN A 1 111 ? 5.475 -14.471 -8.361 1.00 76.38 111 GLN A C 1
ATOM 892 O O . GLN A 1 111 ? 4.891 -15.509 -8.657 1.00 76.38 111 GLN A O 1
ATOM 897 N N . ILE A 1 112 ? 5.588 -13.437 -9.195 1.00 75.56 112 ILE A N 1
ATOM 898 C CA . ILE A 1 112 ? 5.054 -13.424 -10.550 1.00 75.56 112 ILE A CA 1
ATOM 899 C C . ILE A 1 112 ? 6.153 -12.982 -11.508 1.00 75.56 112 ILE A C 1
ATOM 901 O O . ILE A 1 112 ? 6.879 -12.020 -11.238 1.00 75.56 112 ILE A O 1
ATOM 905 N N . GLU A 1 113 ? 6.281 -13.702 -12.618 1.00 72.94 113 GLU A N 1
ATOM 906 C CA . GLU A 1 113 ? 7.277 -13.397 -13.637 1.00 72.94 113 GLU A CA 1
ATOM 907 C C . GLU A 1 113 ? 6.912 -12.132 -14.421 1.00 72.94 113 GLU A C 1
ATOM 909 O O . GLU A 1 113 ? 5.745 -11.752 -14.567 1.00 72.94 113 GLU A O 1
ATOM 914 N N . LEU A 1 114 ? 7.941 -11.484 -14.963 1.00 73.94 114 LEU A N 1
ATOM 915 C CA . LEU A 1 114 ? 7.779 -10.326 -15.833 1.00 73.94 114 LEU A CA 1
ATOM 916 C C . LEU A 1 114 ? 6.953 -10.700 -17.068 1.00 73.94 114 LEU A C 1
ATOM 918 O O . LEU A 1 114 ? 7.178 -11.727 -17.700 1.00 73.94 114 LEU A O 1
ATOM 922 N N . GLY A 1 115 ? 5.999 -9.847 -17.428 1.00 69.50 115 GLY A N 1
ATOM 923 C CA . GLY A 1 115 ? 5.129 -10.048 -18.583 1.00 69.50 115 GLY A CA 1
ATOM 924 C C . GLY A 1 115 ? 3.899 -10.925 -18.328 1.00 69.50 115 GLY A C 1
ATOM 925 O O . GLY A 1 115 ? 3.014 -10.941 -19.185 1.00 69.50 115 GLY A O 1
ATOM 926 N N . GLN A 1 116 ? 3.795 -11.598 -17.176 1.00 76.38 116 GLN A N 1
ATOM 927 C CA . GLN A 1 116 ? 2.594 -12.357 -16.817 1.00 76.38 116 GLN A CA 1
ATOM 928 C C . GLN A 1 116 ? 1.446 -11.432 -16.385 1.00 76.38 116 GLN A C 1
ATOM 930 O O . GLN A 1 116 ? 1.666 -10.350 -15.830 1.00 76.38 116 GLN A O 1
ATOM 935 N N . GLU A 1 117 ? 0.209 -11.863 -16.646 1.00 76.25 117 GLU A N 1
ATOM 936 C CA . GLU A 1 117 ? -0.999 -11.149 -16.227 1.00 76.25 117 GLU A CA 1
ATOM 937 C C . GLU A 1 117 ? -1.207 -11.294 -14.715 1.00 76.25 117 GLU A C 1
ATOM 939 O O . GLU A 1 117 ? -1.210 -12.402 -14.171 1.00 76.25 117 GLU A O 1
ATOM 944 N N . TYR A 1 118 ? -1.439 -10.177 -14.022 1.00 77.69 118 TYR A N 1
ATOM 945 C CA . TYR A 1 118 ? -1.766 -10.236 -12.602 1.00 77.69 118 TYR A CA 1
ATOM 946 C C . TYR A 1 118 ? -3.264 -10.479 -12.388 1.00 77.69 118 TYR A C 1
ATOM 948 O O . TYR A 1 118 ? -4.075 -9.559 -12.482 1.00 77.69 118 TYR A O 1
ATOM 956 N N . ILE A 1 119 ? -3.632 -11.713 -12.027 1.00 74.69 119 ILE A N 1
ATOM 957 C CA . ILE A 1 119 ? -5.035 -12.136 -11.850 1.00 74.69 119 ILE A CA 1
ATOM 958 C C . ILE A 1 119 ? -5.800 -11.246 -10.852 1.00 74.69 119 ILE A C 1
ATOM 960 O O . ILE A 1 119 ? -6.985 -10.992 -11.055 1.00 74.69 119 ILE A O 1
ATOM 964 N N . ARG A 1 120 ? -5.145 -10.712 -9.808 1.00 74.38 120 ARG A N 1
ATOM 965 C CA . ARG A 1 120 ? -5.807 -9.797 -8.855 1.00 74.38 120 ARG A CA 1
ATOM 966 C C . ARG A 1 120 ? -6.272 -8.487 -9.499 1.00 74.38 120 ARG A C 1
ATOM 968 O O . ARG A 1 120 ? -7.361 -8.037 -9.176 1.00 74.38 120 ARG A O 1
ATOM 975 N N . LEU A 1 121 ? -5.547 -7.942 -10.484 1.00 74.31 121 LEU A N 1
ATOM 976 C CA . LEU A 1 121 ? -5.992 -6.739 -11.218 1.00 74.31 121 LEU A CA 1
ATOM 977 C C . LEU A 1 121 ? -7.259 -6.981 -12.043 1.00 74.31 121 LEU A C 1
ATOM 979 O O . LEU A 1 121 ? -7.921 -6.033 -12.458 1.00 74.31 121 LEU A O 1
ATOM 983 N N . ARG A 1 122 ? -7.592 -8.248 -12.315 1.00 74.12 122 ARG A N 1
ATOM 984 C CA . ARG A 1 122 ? -8.844 -8.622 -12.972 1.00 74.12 122 ARG A CA 1
ATOM 985 C C . ARG A 1 122 ? -10.021 -8.639 -11.997 1.00 74.12 122 ARG A C 1
ATOM 987 O O . ARG A 1 122 ? -11.139 -8.385 -12.428 1.00 74.12 122 ARG A O 1
ATOM 994 N N . VAL A 1 123 ? -9.772 -8.948 -10.725 1.00 77.62 123 VAL A N 1
ATOM 995 C CA . VAL A 1 123 ? -10.788 -8.909 -9.663 1.00 77.62 123 VAL A CA 1
ATOM 996 C C . VAL A 1 123 ? -11.112 -7.454 -9.317 1.0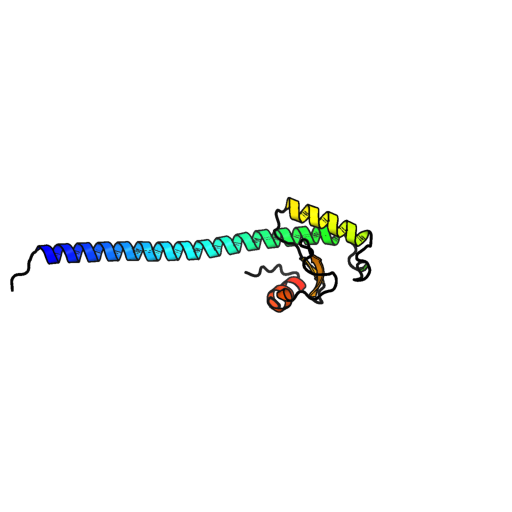0 77.62 123 VAL A C 1
ATOM 998 O O . VAL A 1 123 ? -12.278 -7.078 -9.332 1.00 77.62 123 VAL A O 1
ATOM 1001 N N . ASP A 1 124 ? -10.081 -6.619 -9.171 1.00 80.94 124 ASP A N 1
ATOM 1002 C CA . ASP A 1 124 ? -10.191 -5.183 -8.867 1.00 80.94 124 ASP A CA 1
ATOM 1003 C C . ASP A 1 124 ? -10.214 -4.320 -10.147 1.00 80.94 124 ASP A C 1
ATOM 1005 O O . ASP A 1 124 ? -9.526 -3.301 -10.277 1.00 80.94 124 ASP A O 1
ATOM 1009 N N . ALA A 1 125 ? -10.942 -4.770 -11.177 1.00 78.38 125 ALA A N 1
ATOM 1010 C CA . ALA A 1 125 ? -10.884 -4.161 -12.508 1.00 78.38 125 ALA A CA 1
ATOM 1011 C C . ALA A 1 125 ? -11.343 -2.690 -12.522 1.00 78.38 125 ALA A C 1
ATOM 1013 O O . ALA A 1 125 ? -10.893 -1.911 -13.367 1.00 78.38 125 ALA A O 1
ATOM 1014 N N . LEU A 1 126 ? -12.231 -2.308 -11.601 1.00 81.94 126 LEU A N 1
ATOM 1015 C CA . LEU A 1 126 ? -12.787 -0.961 -11.507 1.00 81.94 126 LEU A CA 1
ATOM 1016 C C . LEU A 1 126 ? -11.790 0.011 -10.862 1.00 81.94 126 LEU A C 1
ATOM 1018 O O . LEU A 1 126 ? -11.609 1.130 -11.348 1.00 81.94 126 LEU A O 1
ATOM 1022 N N . GLU A 1 127 ? -11.097 -0.432 -9.818 1.00 82.56 127 GLU A N 1
ATOM 1023 C CA . GLU A 1 127 ? -10.006 0.268 -9.145 1.00 82.56 127 GLU A CA 1
ATOM 1024 C C . GLU A 1 127 ? -8.810 0.418 -10.083 1.00 82.56 127 GLU A C 1
ATOM 1026 O O . GLU A 1 127 ? -8.237 1.502 -10.195 1.00 82.56 127 GLU A O 1
ATOM 1031 N N . PHE A 1 128 ? -8.479 -0.637 -10.831 1.00 84.44 128 PHE A N 1
ATOM 1032 C CA . PHE A 1 128 ? -7.429 -0.582 -11.841 1.00 84.44 128 PHE A CA 1
ATOM 1033 C C . PHE A 1 128 ? -7.776 0.401 -12.967 1.00 84.44 128 PHE A C 1
ATOM 1035 O O . PHE A 1 128 ? -6.945 1.220 -13.351 1.00 84.44 128 PHE A O 1
ATOM 1042 N N . ALA A 1 129 ? -9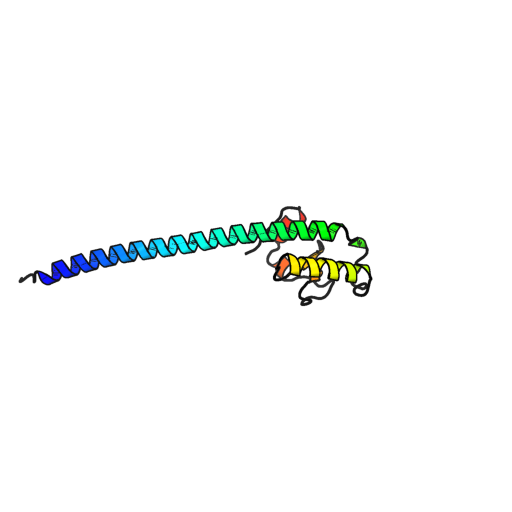.021 0.396 -13.456 1.00 83.75 129 ALA A N 1
ATOM 1043 C CA . ALA A 1 129 ? -9.468 1.359 -14.462 1.00 83.75 129 ALA A CA 1
ATOM 1044 C C . ALA A 1 129 ? -9.417 2.814 -13.955 1.00 83.75 129 ALA A C 1
ATOM 1046 O O . ALA A 1 129 ? -9.096 3.714 -14.730 1.00 83.75 129 ALA A O 1
ATOM 1047 N N . ARG A 1 130 ? -9.700 3.056 -12.667 1.00 84.62 130 ARG A N 1
ATOM 1048 C CA . ARG A 1 130 ? -9.499 4.367 -12.020 1.00 84.62 130 ARG A CA 1
ATOM 1049 C C . ARG A 1 130 ? -8.020 4.752 -12.000 1.00 84.62 130 ARG A C 1
ATOM 1051 O O . ARG A 1 130 ? -7.674 5.836 -12.467 1.00 84.62 130 ARG A O 1
ATOM 1058 N N . ALA A 1 131 ? -7.148 3.835 -11.582 1.00 85.12 131 ALA A N 1
ATOM 1059 C CA . ALA A 1 131 ? -5.703 4.054 -11.567 1.00 85.12 131 ALA A CA 1
ATOM 1060 C C . ALA A 1 131 ? -5.142 4.394 -12.959 1.00 85.12 131 ALA A C 1
ATOM 1062 O O . ALA A 1 131 ? -4.314 5.296 -13.080 1.00 85.12 131 ALA A O 1
ATOM 1063 N N . LEU A 1 132 ? -5.643 3.753 -14.023 1.00 84.62 132 LEU A N 1
ATOM 1064 C CA . LEU A 1 132 ? -5.258 4.063 -15.407 1.00 84.62 132 LEU A CA 1
ATOM 1065 C C . LEU A 1 132 ? -5.680 5.463 -15.869 1.00 84.62 132 LEU A C 1
ATOM 1067 O O . LEU A 1 132 ? -5.021 6.042 -16.727 1.00 84.62 132 LEU A O 1
ATOM 1071 N N . ARG A 1 133 ? -6.742 6.034 -15.288 1.00 85.38 133 ARG A N 1
ATOM 1072 C CA . ARG A 1 133 ? -7.139 7.434 -15.520 1.00 85.38 133 ARG A CA 1
ATOM 1073 C C . ARG A 1 133 ? -6.336 8.434 -14.682 1.00 85.38 133 ARG A C 1
ATOM 1075 O O . ARG A 1 133 ? -6.622 9.626 -14.724 1.00 85.38 133 ARG A O 1
ATOM 1082 N N . GLY A 1 134 ? -5.349 7.968 -13.915 1.00 78.50 134 GLY A N 1
ATOM 1083 C CA . GLY A 1 134 ? -4.575 8.790 -12.985 1.00 78.50 134 GLY A CA 1
ATOM 1084 C C . GLY A 1 134 ? -5.286 9.053 -11.655 1.00 78.50 134 GLY A C 1
ATOM 1085 O O . GLY A 1 134 ? -4.782 9.821 -10.835 1.00 78.50 134 GLY A O 1
ATOM 1086 N N . GLU A 1 135 ? -6.433 8.413 -11.411 1.00 83.19 135 GLU A N 1
ATOM 1087 C CA . GLU A 1 135 ? -7.155 8.510 -10.145 1.00 83.19 135 GLU A CA 1
ATOM 1088 C C . GLU A 1 135 ? -6.589 7.466 -9.169 1.00 83.19 135 GLU A C 1
ATOM 1090 O O . GLU A 1 135 ? -6.741 6.266 -9.404 1.00 83.19 135 GLU A O 1
ATOM 1095 N N . PRO A 1 136 ? -5.932 7.868 -8.065 1.00 80.62 136 PRO A N 1
ATOM 1096 C CA . PRO A 1 136 ? -5.444 6.909 -7.083 1.00 80.62 136 PRO A CA 1
ATOM 1097 C C . PRO A 1 136 ? -6.628 6.153 -6.469 1.00 80.62 136 PRO A C 1
ATOM 1099 O O . PRO A 1 136 ? -7.568 6.763 -5.963 1.00 80.62 136 PRO A O 1
ATOM 1102 N N . ALA A 1 137 ? -6.557 4.825 -6.487 1.00 80.56 137 ALA A N 1
ATOM 1103 C CA . ALA A 1 137 ? -7.562 3.945 -5.909 1.00 80.56 137 ALA A CA 1
ATOM 1104 C C . ALA A 1 137 ? -6.909 3.007 -4.889 1.00 80.56 137 ALA A C 1
ATOM 1106 O O . ALA A 1 137 ? -5.788 2.541 -5.094 1.00 80.56 137 ALA A O 1
ATOM 1107 N N . ALA A 1 138 ? -7.615 2.746 -3.792 1.00 79.12 138 ALA A N 1
ATOM 1108 C CA . ALA A 1 138 ? -7.270 1.720 -2.819 1.00 79.12 138 ALA A CA 1
ATOM 1109 C C . ALA A 1 138 ? -8.364 0.648 -2.859 1.00 79.12 138 ALA A C 1
ATOM 1111 O O . ALA A 1 138 ? -9.546 0.998 -2.857 1.00 79.12 138 ALA A O 1
ATOM 1112 N N . SER A 1 139 ? -7.955 -0.618 -2.926 1.00 72.19 139 SER A N 1
ATOM 1113 C CA . SER A 1 139 ? -8.849 -1.771 -2.783 1.00 72.19 139 SER A CA 1
ATOM 1114 C C . SER A 1 139 ? -8.704 -2.331 -1.358 1.00 72.19 139 SER A C 1
ATOM 1116 O O . SER A 1 139 ? -7.578 -2.283 -0.840 1.00 72.19 139 SER A O 1
ATOM 1118 N N . PRO A 1 140 ? -9.796 -2.775 -0.710 1.00 60.41 140 PRO A N 1
ATOM 1119 C CA . PRO A 1 140 ? -9.758 -3.437 0.597 1.00 60.41 140 PRO A CA 1
ATOM 1120 C C . PRO A 1 140 ? -8.989 -4.771 0.598 1.00 60.41 140 PRO A C 1
ATOM 1122 O O . PRO A 1 140 ? -8.917 -5.447 -0.454 1.00 60.41 140 PRO A O 1
#

Sequence (140 aa):
MHFKPTRLRSQLILAFTLQTGLIFFLAGFYIEWQLQRVIEKELGAKLTTAAKLAALSAAKIPFLALTPSDSTSRTAQYLRREMQNFVQTAELSRLVIATPERKILYDSRHQIELGQEYIRLRVDALEFARALRGEPAASP

Secondary structure (DSSP, 8-state):
----HHHHHHHHHHHHHHHHHHHHHHHHHHHHHHHHHHHHHHHHHHHHHHHHHHHHHHTTS-GGG--GGGTTSHHHHHHHHHHHHHHHHTT-S--EEE-TTSBEEEETT--S-TT-B-HHHHHTHHHHHHHHTT------